Protein AF-L0NFS8-F1 (afdb_monomer)

Secondary structure (DSSP, 8-state):
--TTEEEEEEETTEEEEEE-S-TTEEEEEEEEEETTTTEEEEEEEEEETTTSPPPPPEEPPHHHHHHHHHHH-HHHHHHHHHHHHHHHHTTS-------------------

Mean predicted aligned error: 12.5 Å

Structure (mmCIF, N/CA/C/O backbone):
data_AF-L0NFS8-F1
#
_entry.id   AF-L0NFS8-F1
#
loop_
_atom_site.group_PDB
_atom_site.id
_atom_site.type_symbol
_atom_site.label_atom_id
_atom_site.label_alt_id
_atom_site.label_comp_id
_atom_site.label_asym_id
_atom_site.label_entity_id
_atom_site.label_seq_id
_atom_site.pdbx_PDB_ins_code
_atom_site.Cartn_x
_atom_site.Cartn_y
_atom_site.Cartn_z
_atom_site.occupancy
_atom_site.B_iso_or_equiv
_atom_site.auth_seq_id
_atom_site.auth_comp_id
_atom_site.auth_asym_id
_atom_site.auth_atom_id
_atom_site.pdbx_PDB_model_num
ATOM 1 N N . MET A 1 1 ? -8.227 -17.113 2.335 1.00 42.59 1 MET A N 1
ATOM 2 C CA . MET A 1 1 ? -8.917 -15.848 1.996 1.00 42.59 1 MET A CA 1
ATOM 3 C C . MET A 1 1 ? -8.675 -14.855 3.123 1.00 42.59 1 MET A C 1
ATOM 5 O O . MET A 1 1 ? -9.133 -15.089 4.231 1.00 42.59 1 MET A O 1
ATOM 9 N N . THR A 1 2 ? -7.866 -13.820 2.897 1.00 47.78 2 THR A N 1
ATOM 10 C CA . THR A 1 2 ? -7.367 -12.924 3.958 1.00 47.78 2 THR A CA 1
ATOM 11 C C . THR A 1 2 ? -8.447 -11.901 4.340 1.00 47.78 2 THR A C 1
ATOM 13 O O . THR A 1 2 ? -8.508 -10.792 3.813 1.00 47.78 2 THR A O 1
ATOM 16 N N . THR A 1 3 ? -9.344 -12.318 5.233 1.00 58.50 3 THR A N 1
ATOM 17 C CA . THR A 1 3 ? -10.577 -11.664 5.714 1.00 58.50 3 THR A CA 1
ATOM 18 C C . THR A 1 3 ? -10.321 -10.384 6.518 1.00 58.50 3 THR A C 1
ATOM 20 O O . THR A 1 3 ? -10.596 -10.294 7.712 1.00 58.50 3 THR A O 1
ATOM 23 N N . GLY A 1 4 ? -9.779 -9.349 5.877 1.00 75.19 4 GLY A N 1
ATOM 24 C CA . GLY A 1 4 ? -9.506 -8.098 6.586 1.00 75.19 4 GLY A CA 1
ATOM 25 C C . GLY A 1 4 ? -9.069 -6.903 5.754 1.00 75.19 4 GLY A C 1
ATOM 26 O O . GLY A 1 4 ? -9.124 -5.776 6.248 1.00 75.19 4 GLY A O 1
ATOM 27 N N . PHE A 1 5 ? -8.669 -7.126 4.505 1.00 80.56 5 PHE A N 1
ATOM 28 C CA . PHE A 1 5 ? -8.263 -6.065 3.596 1.00 80.56 5 PHE A CA 1
ATOM 29 C C . PHE A 1 5 ? -9.285 -5.887 2.490 1.00 80.56 5 PHE A C 1
ATOM 31 O O . PHE A 1 5 ? -9.788 -6.859 1.934 1.00 80.56 5 PHE A O 1
ATOM 38 N N . ASN A 1 6 ? -9.561 -4.637 2.149 1.00 86.69 6 ASN A N 1
ATOM 39 C CA . ASN A 1 6 ? -10.233 -4.293 0.910 1.00 86.69 6 ASN A CA 1
ATOM 40 C C . ASN A 1 6 ? -9.225 -3.550 0.037 1.00 86.69 6 ASN A C 1
ATOM 42 O O . ASN A 1 6 ? -8.729 -2.503 0.447 1.00 86.69 6 ASN A O 1
ATOM 46 N N . VAL A 1 7 ? -8.890 -4.116 -1.118 1.00 88.19 7 VAL A N 1
ATOM 47 C CA . VAL A 1 7 ? -7.964 -3.507 -2.072 1.00 88.19 7 VAL A CA 1
ATOM 48 C C . VAL A 1 7 ? -8.764 -3.012 -3.263 1.00 88.19 7 VAL A C 1
ATOM 50 O O . VAL A 1 7 ? -9.537 -3.762 -3.854 1.00 88.19 7 VAL A O 1
ATOM 53 N N . ARG A 1 8 ? -8.566 -1.747 -3.623 1.00 88.62 8 ARG A N 1
ATOM 54 C CA . ARG A 1 8 ? -9.156 -1.125 -4.806 1.00 88.62 8 ARG A CA 1
ATOM 55 C C . ARG A 1 8 ? -8.056 -0.616 -5.717 1.00 88.62 8 ARG A C 1
ATOM 57 O O . ARG A 1 8 ? -7.233 0.197 -5.307 1.00 88.62 8 ARG A O 1
ATOM 64 N N . LYS A 1 9 ? -8.061 -1.065 -6.970 1.00 88.94 9 LYS A N 1
ATOM 65 C CA . LYS A 1 9 ? -7.197 -0.510 -8.013 1.00 88.94 9 LYS A CA 1
ATOM 66 C C . LYS A 1 9 ? -7.806 0.809 -8.492 1.00 88.94 9 LYS A C 1
ATOM 68 O O . LYS A 1 9 ? -8.964 0.842 -8.897 1.00 88.94 9 LYS A O 1
ATOM 73 N N . ARG A 1 10 ? -7.053 1.902 -8.376 1.00 87.00 10 ARG A N 1
ATOM 74 C CA . ARG A 1 10 ? -7.470 3.261 -8.774 1.00 87.00 10 ARG A CA 1
ATOM 75 C C . ARG A 1 10 ? -6.849 3.695 -10.100 1.00 87.00 10 ARG A C 1
ATOM 77 O O . ARG A 1 10 ? -7.353 4.618 -10.723 1.00 87.00 10 ARG A O 1
ATOM 84 N N . GLY A 1 11 ? -5.764 3.046 -10.510 1.00 84.88 11 GLY A N 1
ATOM 85 C CA . GLY A 1 11 ? -5.050 3.316 -11.752 1.00 84.88 11 GLY A CA 1
ATOM 86 C C . GLY A 1 11 ? -4.018 2.230 -12.037 1.00 84.88 11 GLY A C 1
ATOM 87 O O . GLY A 1 11 ? -3.941 1.234 -11.315 1.00 84.88 11 GLY A O 1
ATOM 88 N N . GLU A 1 12 ? -3.219 2.432 -13.082 1.00 78.25 12 GLU A N 1
ATOM 89 C CA . GLU A 1 12 ? -2.299 1.417 -13.612 1.00 78.25 12 GLU A CA 1
ATOM 90 C C . GLU A 1 12 ? -1.227 0.980 -12.601 1.00 78.25 12 GLU A C 1
ATOM 92 O O . GLU A 1 12 ? -0.888 -0.198 -12.540 1.00 78.25 12 GLU A O 1
ATOM 97 N N . TYR A 1 13 ? -0.832 1.887 -11.704 1.00 85.88 13 TYR A N 1
ATOM 98 C CA . TYR A 1 13 ? 0.112 1.630 -10.613 1.00 85.88 13 TYR A CA 1
ATOM 99 C C . TYR A 1 13 ? -0.337 2.238 -9.284 1.00 85.88 13 TYR A C 1
ATOM 101 O O . TYR A 1 13 ? 0.487 2.644 -8.467 1.00 85.88 13 TYR A O 1
ATOM 109 N N . ARG A 1 14 ? -1.652 2.364 -9.079 1.00 89.69 14 ARG A N 1
ATOM 110 C CA . ARG A 1 14 ? -2.219 3.012 -7.893 1.00 89.69 14 ARG A CA 1
ATOM 111 C C . ARG A 1 14 ? -3.264 2.131 -7.236 1.00 89.69 14 ARG A C 1
ATOM 113 O O . ARG A 1 14 ? -4.249 1.744 -7.871 1.00 89.69 14 ARG A O 1
ATOM 120 N N . TRP A 1 15 ? -3.087 1.899 -5.942 1.00 91.31 15 TRP A N 1
ATOM 121 C CA . TRP A 1 15 ? -3.975 1.079 -5.132 1.00 91.31 15 TRP A CA 1
ATOM 122 C C . TRP A 1 15 ? -4.358 1.787 -3.843 1.00 91.31 15 TRP A C 1
ATOM 124 O O . TRP A 1 15 ? -3.537 2.421 -3.186 1.00 91.31 15 TRP A O 1
ATOM 134 N N . GLU A 1 16 ? -5.614 1.607 -3.470 1.00 92.56 16 GLU A N 1
ATOM 135 C CA . GLU A 1 16 ? -6.179 2.014 -2.196 1.00 92.56 16 GLU A CA 1
ATOM 136 C C . GLU A 1 16 ? -6.406 0.740 -1.375 1.00 92.56 16 GLU A C 1
ATOM 138 O O . GLU A 1 16 ? -7.224 -0.113 -1.730 1.00 92.56 16 GLU A O 1
ATOM 143 N N . VAL A 1 17 ? -5.654 0.583 -0.290 1.00 90.12 17 VAL A N 1
ATOM 144 C CA . VAL A 1 17 ? -5.758 -0.554 0.626 1.00 90.12 17 VAL A CA 1
ATOM 145 C C . VAL A 1 17 ? -6.441 -0.092 1.901 1.00 90.12 17 VAL A C 1
ATOM 147 O O . VAL A 1 17 ? -5.895 0.685 2.680 1.00 90.12 17 VAL A O 1
ATOM 150 N N . THR A 1 18 ? -7.643 -0.599 2.144 1.00 89.38 18 THR A N 1
ATOM 151 C CA . THR A 1 18 ? -8.362 -0.388 3.397 1.00 89.38 18 THR A CA 1
ATOM 152 C C . THR A 1 18 ? -8.146 -1.581 4.322 1.00 89.38 18 THR A C 1
ATOM 154 O O . THR A 1 18 ? -8.655 -2.672 4.064 1.00 89.38 18 THR A O 1
ATOM 157 N N . ASP A 1 19 ? -7.436 -1.373 5.429 1.00 86.81 19 ASP A N 1
ATOM 158 C CA .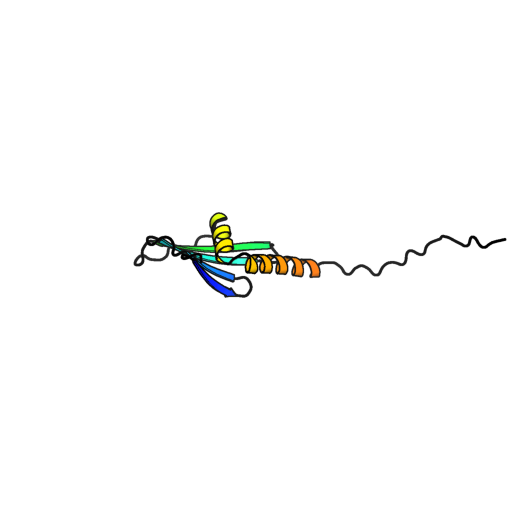 ASP A 1 19 ? -7.339 -2.341 6.520 1.00 86.81 19 ASP A CA 1
ATOM 159 C C . ASP A 1 19 ? -8.536 -2.171 7.466 1.00 86.81 19 ASP A C 1
ATOM 161 O O . ASP A 1 19 ? -8.725 -1.124 8.098 1.00 86.81 19 ASP A O 1
ATOM 165 N N . ARG A 1 20 ? -9.364 -3.217 7.540 1.00 81.00 20 ARG A N 1
ATOM 166 C CA . ARG A 1 20 ? -10.547 -3.311 8.406 1.00 81.00 20 ARG A CA 1
ATOM 167 C C . ARG A 1 20 ? -10.374 -4.334 9.529 1.00 81.00 20 ARG A C 1
ATOM 169 O O . ARG A 1 20 ? -11.344 -4.636 10.220 1.00 81.00 20 ARG A O 1
ATOM 176 N N . ARG A 1 21 ? -9.166 -4.872 9.736 1.00 76.62 21 ARG A N 1
ATOM 177 C CA . ARG A 1 21 ? -8.915 -5.920 10.742 1.00 76.62 21 ARG A CA 1
ATOM 178 C C . ARG A 1 21 ? -9.131 -5.432 12.166 1.00 76.62 21 ARG A C 1
ATOM 180 O O . ARG A 1 21 ? -9.585 -6.194 13.013 1.00 76.62 21 ARG A O 1
ATOM 187 N N . LYS A 1 22 ? -8.856 -4.155 12.442 1.00 73.38 22 LYS A N 1
ATOM 188 C CA . LYS A 1 22 ? -9.139 -3.549 13.747 1.00 73.38 22 LYS A CA 1
ATOM 189 C C . LYS A 1 22 ? -10.521 -2.900 13.741 1.00 73.38 22 LYS A C 1
ATOM 191 O O . LYS A 1 22 ? -10.713 -1.833 13.170 1.00 73.38 22 LYS A O 1
ATOM 196 N N . LYS A 1 23 ? -11.474 -3.496 14.467 1.00 67.12 23 LYS A N 1
ATOM 197 C CA . LYS A 1 23 ? -12.822 -2.926 14.688 1.00 67.12 23 LYS A CA 1
ATOM 198 C C . LYS A 1 23 ? -12.782 -1.503 15.273 1.00 67.12 23 LYS A C 1
ATOM 200 O O . LYS A 1 23 ? -13.681 -0.710 15.012 1.00 67.12 23 LYS A O 1
ATOM 205 N N . SER A 1 24 ? -11.740 -1.192 16.047 1.00 68.62 24 SER A N 1
ATOM 206 C CA . SER A 1 24 ? -11.524 0.101 16.705 1.00 68.62 24 SER A CA 1
ATOM 207 C C . SER A 1 24 ? -10.872 1.163 15.815 1.00 68.62 24 SER A C 1
ATOM 209 O O . SER A 1 24 ? -10.980 2.349 16.125 1.00 68.62 24 SER A O 1
ATOM 211 N N . ALA A 1 25 ? -10.207 0.778 14.722 1.00 74.00 25 ALA A N 1
ATOM 212 C CA . ALA A 1 25 ? -9.492 1.713 13.864 1.00 74.00 25 ALA A CA 1
ATOM 213 C C . ALA A 1 25 ? -9.466 1.230 12.414 1.00 74.00 25 ALA A C 1
ATOM 215 O O . ALA A 1 25 ? -8.863 0.205 12.099 1.00 74.00 25 ALA A O 1
ATOM 216 N N . LEU A 1 26 ? -10.077 2.012 11.531 1.00 84.81 26 LEU A N 1
ATOM 217 C CA . LEU A 1 26 ? -10.034 1.778 10.098 1.00 84.81 26 LEU A CA 1
ATOM 218 C C . LEU A 1 26 ? -8.856 2.553 9.506 1.00 84.81 26 LEU A C 1
ATOM 220 O O . LEU A 1 26 ? -8.690 3.744 9.773 1.00 84.81 26 LEU A O 1
ATOM 224 N N . GLN A 1 27 ? -8.022 1.877 8.722 1.00 87.94 27 GLN A N 1
ATOM 225 C CA . GLN A 1 27 ? -6.867 2.489 8.075 1.00 87.94 27 GLN A CA 1
ATOM 226 C C . GLN A 1 27 ? -7.018 2.400 6.561 1.00 87.94 27 GLN A C 1
ATOM 228 O O . GLN A 1 27 ? -7.330 1.337 6.039 1.00 87.94 27 GLN A O 1
ATOM 233 N N . VAL A 1 28 ? -6.774 3.507 5.866 1.00 90.38 28 VAL A N 1
ATOM 234 C CA . VAL A 1 28 ? -6.688 3.558 4.403 1.00 90.38 28 VAL A CA 1
ATOM 235 C C . VAL A 1 28 ? -5.264 3.934 4.037 1.00 90.38 28 VAL A C 1
ATOM 237 O O . VAL A 1 28 ? -4.702 4.869 4.610 1.00 90.38 28 VAL A O 1
ATOM 240 N N . ILE A 1 29 ? -4.675 3.162 3.136 1.00 91.38 29 ILE A N 1
ATOM 241 C CA . ILE A 1 29 ? -3.317 3.324 2.639 1.00 91.38 29 ILE A CA 1
ATOM 242 C C . ILE A 1 29 ? -3.428 3.463 1.126 1.00 91.38 29 ILE A C 1
ATOM 244 O O . ILE A 1 29 ? -3.755 2.500 0.437 1.00 91.38 29 ILE A O 1
ATOM 248 N N . ASP A 1 30 ? -3.172 4.660 0.628 1.00 92.38 30 ASP A N 1
ATOM 249 C CA . ASP A 1 30 ? -3.059 4.934 -0.793 1.00 92.38 30 ASP A CA 1
ATOM 250 C C . ASP A 1 30 ? -1.596 4.767 -1.182 1.00 92.38 30 ASP A C 1
ATOM 252 O O . ASP A 1 30 ? -0.742 5.529 -0.729 1.00 92.38 30 ASP A O 1
ATOM 256 N N . ILE A 1 31 ? -1.298 3.761 -2.004 1.00 91.94 31 ILE A N 1
ATOM 257 C CA . ILE A 1 31 ? 0.045 3.528 -2.529 1.00 91.94 31 ILE A CA 1
ATOM 258 C C . ILE A 1 31 ? 0.072 3.661 -4.044 1.00 91.94 31 ILE A C 1
ATOM 260 O O . ILE A 1 31 ? -0.830 3.221 -4.756 1.00 91.94 31 ILE A O 1
ATOM 264 N N . THR A 1 32 ? 1.144 4.269 -4.525 1.00 91.88 32 THR A N 1
ATOM 265 C CA . THR A 1 32 ? 1.466 4.418 -5.937 1.00 91.88 32 THR A CA 1
ATOM 266 C C . THR A 1 32 ? 2.863 3.869 -6.169 1.00 91.88 32 THR A C 1
ATOM 268 O O . THR A 1 32 ? 3.786 4.163 -5.404 1.00 91.88 32 THR A O 1
ATOM 271 N N . TYR A 1 33 ? 3.014 3.054 -7.203 1.00 89.75 33 TYR A N 1
ATOM 272 C CA . TYR A 1 33 ? 4.312 2.582 -7.652 1.00 89.75 33 TYR A CA 1
ATOM 273 C C . TYR A 1 33 ? 4.840 3.490 -8.760 1.00 89.75 33 TYR A C 1
ATOM 275 O O . TYR A 1 33 ? 4.146 3.742 -9.743 1.00 89.75 33 TYR A O 1
ATOM 283 N N . ASP A 1 34 ? 6.063 3.982 -8.585 1.00 87.00 34 ASP A N 1
ATOM 284 C CA . ASP A 1 34 ? 6.789 4.726 -9.608 1.00 87.00 34 ASP A CA 1
ATOM 285 C C . ASP A 1 34 ? 7.792 3.770 -10.286 1.00 87.00 34 ASP A C 1
ATOM 287 O O . ASP A 1 34 ? 8.774 3.372 -9.642 1.00 87.00 34 ASP A O 1
ATOM 291 N N . PRO A 1 35 ? 7.567 3.373 -11.555 1.00 81.81 35 PRO A N 1
ATOM 292 C CA . PRO A 1 35 ? 8.438 2.431 -12.256 1.00 81.81 35 PRO A CA 1
ATOM 293 C C . PRO A 1 35 ? 9.834 2.997 -12.530 1.00 81.81 35 PRO A C 1
ATOM 295 O O . PRO A 1 35 ? 10.797 2.230 -12.532 1.00 81.81 35 PRO A O 1
ATOM 298 N N . ARG A 1 36 ? 9.980 4.323 -12.665 1.00 79.50 36 ARG A N 1
ATOM 299 C CA . ARG A 1 36 ? 11.278 4.972 -12.911 1.00 79.50 36 ARG A CA 1
ATOM 300 C C . ARG A 1 36 ? 12.151 4.951 -11.669 1.00 79.50 36 ARG A C 1
ATOM 302 O O . ARG A 1 36 ? 13.333 4.631 -11.728 1.00 79.50 36 ARG A O 1
ATOM 309 N N . LYS A 1 37 ? 11.552 5.270 -10.519 1.00 83.31 37 LYS A N 1
ATOM 310 C CA . LYS A 1 37 ? 12.244 5.261 -9.218 1.00 83.31 37 LYS A CA 1
ATOM 311 C C . LYS A 1 37 ? 12.294 3.878 -8.577 1.00 83.31 37 LYS A C 1
ATOM 313 O O . LYS A 1 37 ? 12.943 3.712 -7.548 1.00 83.31 37 LYS A O 1
ATOM 318 N N . ARG A 1 38 ? 11.585 2.902 -9.155 1.00 83.12 38 ARG A N 1
ATOM 319 C CA . ARG A 1 38 ? 11.415 1.541 -8.627 1.00 83.12 38 ARG A CA 1
ATOM 320 C C . ARG A 1 38 ? 10.932 1.532 -7.173 1.00 83.12 38 ARG A C 1
ATOM 322 O O . ARG A 1 38 ? 11.286 0.647 -6.396 1.00 83.12 38 ARG A O 1
ATOM 329 N N . ALA A 1 39 ? 10.123 2.522 -6.798 1.00 86.12 39 ALA A N 1
ATOM 330 C CA . ALA A 1 39 ? 9.761 2.792 -5.412 1.00 86.12 39 ALA A CA 1
ATOM 331 C C . ALA A 1 39 ? 8.246 2.925 -5.235 1.00 86.12 39 ALA A C 1
ATOM 333 O O . ALA A 1 39 ? 7.543 3.478 -6.081 1.00 86.12 39 ALA A O 1
ATOM 334 N N . PHE A 1 40 ? 7.748 2.440 -4.096 1.00 87.81 40 PHE A N 1
ATOM 335 C CA . PHE A 1 40 ? 6.375 2.679 -3.658 1.00 87.81 40 PHE A CA 1
ATOM 336 C C . PHE A 1 40 ? 6.329 3.943 -2.802 1.00 87.81 40 PHE A C 1
ATOM 338 O O . PHE A 1 40 ? 7.132 4.109 -1.886 1.00 87.81 40 PHE A O 1
ATOM 345 N N . SER A 1 41 ? 5.367 4.813 -3.078 1.00 90.25 41 SER A N 1
ATOM 346 C CA . SER A 1 41 ? 5.120 6.040 -2.322 1.00 90.25 41 SER A CA 1
ATOM 347 C C . SER A 1 41 ? 3.622 6.234 -2.106 1.00 90.25 41 SER A C 1
ATOM 349 O O . SER A 1 41 ? 2.809 5.554 -2.731 1.00 90.25 41 SER A O 1
ATOM 351 N N . GLY A 1 42 ? 3.236 7.140 -1.211 1.00 91.44 42 GLY A N 1
ATOM 352 C CA . GLY A 1 42 ? 1.830 7.491 -1.043 1.00 91.44 42 GLY A CA 1
ATOM 353 C C . GLY A 1 42 ? 1.495 8.050 0.330 1.00 91.44 42 GLY A C 1
ATOM 354 O O . GLY A 1 42 ? 2.383 8.470 1.081 1.00 91.44 42 GLY A O 1
ATOM 355 N N . THR A 1 43 ? 0.207 8.027 0.666 1.00 93.19 43 THR A N 1
ATOM 356 C CA . THR A 1 43 ? -0.317 8.535 1.938 1.00 93.19 43 THR A CA 1
ATOM 357 C C . THR A 1 43 ? -1.142 7.487 2.679 1.00 93.19 43 THR A C 1
ATOM 359 O O . THR A 1 43 ? -1.723 6.568 2.108 1.00 93.19 43 THR A O 1
ATOM 362 N N . ALA A 1 44 ? -1.177 7.602 4.001 1.00 91.25 44 ALA A N 1
ATOM 363 C CA . ALA A 1 44 ? -2.018 6.797 4.864 1.00 91.25 44 ALA A CA 1
ATOM 364 C C . ALA A 1 44 ? -2.839 7.699 5.782 1.00 91.25 44 ALA A C 1
ATOM 366 O O . ALA A 1 44 ? -2.338 8.673 6.349 1.00 91.25 44 ALA A O 1
ATOM 367 N N . LYS A 1 45 ? -4.099 7.325 5.991 1.00 90.75 45 LYS A N 1
ATOM 368 C CA . LYS A 1 45 ? -4.994 7.952 6.966 1.00 90.75 45 LYS A CA 1
ATOM 369 C C . LYS A 1 45 ? -5.657 6.909 7.839 1.00 90.75 45 LYS A C 1
ATOM 371 O O . LYS A 1 45 ? -5.912 5.775 7.431 1.00 90.75 45 LYS A O 1
ATOM 376 N N . ARG A 1 46 ? -5.933 7.305 9.076 1.00 88.06 46 ARG A N 1
ATOM 377 C CA . ARG A 1 46 ? -6.603 6.469 10.070 1.00 88.06 46 ARG A CA 1
ATOM 378 C C . ARG A 1 46 ? -7.862 7.145 10.563 1.00 88.06 46 ARG A C 1
ATOM 380 O O . ARG A 1 46 ? -7.908 8.363 10.709 1.00 88.06 46 ARG A O 1
ATOM 387 N N . ARG A 1 47 ? -8.855 6.325 10.865 1.00 85.44 47 ARG A N 1
ATOM 388 C CA . ARG A 1 47 ? -10.088 6.718 11.525 1.00 85.44 47 ARG A CA 1
ATOM 389 C C . ARG A 1 47 ? -10.259 5.849 12.758 1.00 85.44 47 ARG A C 1
ATOM 391 O O . ARG A 1 47 ? -10.408 4.635 12.638 1.00 85.44 47 ARG A O 1
ATOM 398 N N . TYR A 1 48 ? -10.200 6.463 13.932 1.00 78.44 48 TYR A N 1
ATOM 399 C CA . TYR A 1 48 ? -10.467 5.780 15.194 1.00 78.44 48 TYR A CA 1
ATOM 400 C C . TYR A 1 48 ? -11.981 5.798 15.424 1.00 78.44 48 TYR A C 1
ATOM 402 O O . TYR A 1 48 ? -12.570 6.865 15.439 1.00 78.44 48 TYR A O 1
ATOM 410 N N . THR A 1 49 ? -12.622 4.638 15.569 1.00 71.62 49 THR A N 1
ATOM 411 C CA . THR A 1 49 ? -14.092 4.456 15.601 1.00 71.62 49 THR A CA 1
ATOM 412 C C . THR A 1 49 ? -14.842 4.809 14.300 1.00 71.62 49 THR A C 1
ATOM 414 O O . THR A 1 49 ? -14.331 5.476 13.403 1.00 71.62 49 THR A O 1
ATOM 417 N N . LYS A 1 50 ? -16.095 4.340 14.170 1.00 64.50 50 LYS A N 1
ATOM 418 C CA . LYS A 1 50 ? -16.960 4.627 13.006 1.00 64.50 50 LYS A CA 1
ATOM 419 C C . LYS A 1 50 ? -17.536 6.050 12.993 1.00 64.50 50 LYS A C 1
ATOM 421 O O . LYS A 1 50 ? -18.141 6.417 11.990 1.00 64.50 50 LYS A O 1
ATOM 426 N N . VAL A 1 51 ? -17.372 6.822 14.072 1.00 68.38 51 VAL A N 1
ATOM 427 C CA . VAL A 1 51 ? -18.058 8.113 14.277 1.00 68.38 51 VAL A CA 1
ATOM 428 C C . VAL A 1 51 ? -17.078 9.294 14.297 1.00 68.38 51 VAL A C 1
ATOM 430 O O . VAL A 1 51 ? -17.455 10.395 13.921 1.00 68.38 51 VAL A O 1
ATOM 433 N N . SER A 1 52 ? -15.80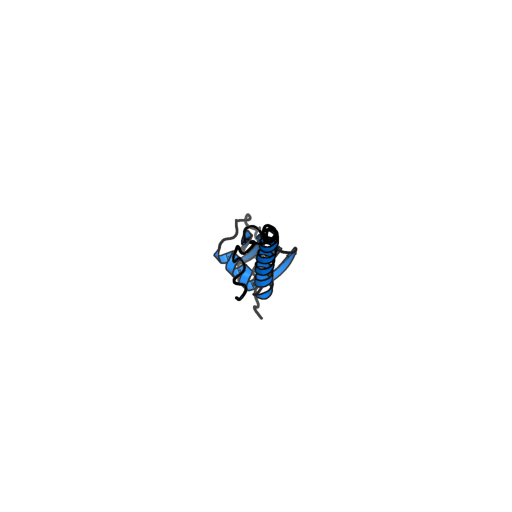0 9.082 14.628 1.00 73.56 52 SER A N 1
ATOM 434 C CA . SER A 1 52 ? -14.798 10.162 14.665 1.00 73.56 52 SER A CA 1
ATOM 435 C C . SER A 1 52 ? -14.321 10.592 13.267 1.00 73.56 52 SER A C 1
ATOM 437 O O . SER A 1 52 ? -14.434 9.811 12.315 1.00 73.56 52 SER A O 1
ATOM 439 N N . PRO A 1 53 ? -13.767 11.808 13.109 1.00 83.62 53 PRO A N 1
ATOM 440 C CA . PRO A 1 53 ? -13.212 12.266 11.837 1.00 83.62 53 PRO A CA 1
ATOM 441 C C . PRO A 1 53 ? -11.958 11.479 11.426 1.00 83.62 53 PRO A C 1
ATOM 443 O O . PRO A 1 53 ? -11.290 10.836 12.241 1.00 83.62 53 PRO A O 1
ATOM 446 N N . TRP A 1 54 ? -11.630 11.538 10.135 1.00 84.62 54 TRP A N 1
ATOM 447 C CA . TRP A 1 54 ? -10.353 11.042 9.627 1.00 84.62 54 TRP A CA 1
ATOM 448 C C . TRP A 1 54 ? -9.200 11.877 10.176 1.00 84.62 54 TRP A C 1
ATOM 450 O O . TRP A 1 54 ? -9.270 13.105 10.214 1.00 84.62 54 TRP A O 1
ATOM 460 N N . GLN A 1 55 ? -8.116 11.215 10.569 1.00 84.81 55 GLN A N 1
ATOM 461 C CA . GLN A 1 55 ? -6.869 11.913 10.843 1.00 84.81 55 GLN A CA 1
ATOM 462 C C . GLN A 1 55 ? -6.280 12.501 9.562 1.00 84.81 55 GLN A C 1
ATOM 464 O O . GLN A 1 55 ? -6.520 11.991 8.465 1.00 84.81 55 GLN A O 1
ATOM 469 N N . LYS A 1 56 ? -5.453 13.540 9.735 1.00 84.88 56 LYS A N 1
ATOM 470 C CA . LYS A 1 56 ? -4.635 14.099 8.657 1.00 84.88 56 LYS A CA 1
ATOM 471 C C . LYS A 1 56 ? -3.840 12.991 7.971 1.00 84.88 56 LYS A C 1
ATOM 473 O O . LYS A 1 56 ? -3.305 12.098 8.634 1.00 84.88 56 LYS A O 1
ATOM 478 N N . GLU A 1 57 ? -3.774 13.083 6.650 1.00 89.12 57 GLU A N 1
ATOM 479 C CA . GLU A 1 57 ? -2.980 12.181 5.829 1.00 89.12 57 GLU A CA 1
ATOM 480 C C . GLU A 1 57 ? -1.505 12.315 6.202 1.00 89.12 57 GLU A C 1
ATOM 482 O O . GLU A 1 57 ? -0.972 13.416 6.348 1.00 89.12 57 GLU A O 1
ATOM 487 N N . LYS A 1 58 ? -0.864 11.171 6.420 1.00 90.06 58 LYS A N 1
ATOM 488 C CA . LYS A 1 58 ? 0.560 11.070 6.728 1.00 90.06 58 LYS A CA 1
ATOM 489 C C . LYS A 1 58 ? 1.265 10.326 5.600 1.00 90.06 58 LYS A C 1
ATOM 491 O O . LYS A 1 58 ? 0.629 9.488 4.959 1.00 90.06 58 LYS A O 1
ATOM 496 N N . PRO A 1 59 ? 2.559 10.582 5.362 1.00 91.25 59 PRO A N 1
ATOM 497 C CA . PRO A 1 59 ? 3.334 9.754 4.449 1.00 91.25 59 PRO A CA 1
ATOM 498 C C . PRO A 1 59 ? 3.300 8.289 4.905 1.00 91.25 59 PRO A C 1
ATOM 500 O O . PRO A 1 59 ? 3.299 7.995 6.106 1.00 91.25 59 PRO A O 1
ATOM 503 N N . VAL A 1 60 ? 3.239 7.373 3.939 1.00 92.19 60 VAL A N 1
ATOM 504 C CA . VAL A 1 60 ? 3.197 5.930 4.215 1.00 92.19 60 VAL A CA 1
ATOM 505 C C . VAL A 1 60 ? 4.523 5.490 4.830 1.00 92.19 60 VAL A C 1
ATOM 507 O O . VAL A 1 60 ? 5.597 5.842 4.347 1.00 92.19 60 VAL A O 1
ATOM 510 N N . THR A 1 61 ? 4.454 4.694 5.895 1.00 91.62 61 THR A N 1
ATOM 511 C CA . THR A 1 61 ? 5.654 4.119 6.517 1.00 91.62 61 THR A CA 1
ATOM 512 C C . THR A 1 61 ? 6.089 2.831 5.809 1.00 91.62 61 THR A C 1
ATOM 514 O O . THR A 1 61 ? 5.243 2.130 5.252 1.00 91.62 61 THR A O 1
ATOM 517 N N . PRO A 1 62 ? 7.370 2.426 5.883 1.00 90.31 62 PRO A N 1
ATOM 518 C CA . PRO A 1 62 ? 7.837 1.183 5.258 1.00 90.31 62 PRO A CA 1
ATOM 519 C C . PRO A 1 62 ? 7.010 -0.052 5.651 1.00 90.31 62 PRO A C 1
ATOM 521 O O . PRO A 1 62 ? 6.636 -0.857 4.803 1.00 90.31 62 PRO A O 1
ATOM 524 N N . ALA A 1 63 ? 6.611 -0.154 6.923 1.00 88.12 63 ALA A N 1
ATOM 525 C CA . ALA A 1 63 ? 5.753 -1.237 7.405 1.00 88.12 63 ALA A CA 1
ATOM 526 C C . ALA A 1 63 ? 4.356 -1.248 6.749 1.00 88.12 63 ALA A C 1
ATOM 528 O O . ALA A 1 63 ? 3.773 -2.308 6.530 1.00 88.12 63 ALA A O 1
ATOM 529 N N . GLN A 1 64 ? 3.807 -0.073 6.431 1.00 88.75 64 GLN A N 1
ATOM 530 C CA . GLN A 1 64 ? 2.526 0.058 5.735 1.00 88.75 64 GLN A CA 1
ATOM 531 C C . GLN A 1 64 ? 2.649 -0.278 4.248 1.00 88.75 64 GLN A C 1
ATOM 533 O O . GLN A 1 64 ? 1.724 -0.872 3.701 1.00 88.75 64 GLN A O 1
ATOM 538 N N . ILE A 1 65 ? 3.787 0.037 3.620 1.00 89.75 65 ILE A N 1
ATOM 539 C CA . ILE A 1 65 ? 4.087 -0.379 2.243 1.00 89.75 65 ILE A CA 1
ATOM 540 C C . ILE A 1 65 ? 4.109 -1.906 2.158 1.00 89.75 65 ILE A C 1
ATOM 542 O O . ILE A 1 65 ? 3.425 -2.477 1.316 1.00 89.75 65 ILE A O 1
ATOM 546 N N . GLU A 1 66 ? 4.838 -2.577 3.050 1.00 89.56 66 GLU A N 1
ATOM 547 C CA . GLU A 1 66 ? 4.904 -4.044 3.075 1.00 89.56 66 GLU A CA 1
ATOM 548 C C . GLU A 1 66 ? 3.529 -4.684 3.301 1.00 89.56 66 GLU A C 1
ATOM 550 O O . GLU A 1 66 ? 3.162 -5.667 2.655 1.00 89.56 66 GLU A O 1
ATOM 555 N N . LEU A 1 67 ? 2.719 -4.089 4.175 1.00 87.75 67 LEU A N 1
ATOM 556 C CA . LEU A 1 67 ? 1.348 -4.527 4.413 1.00 87.75 67 LEU A CA 1
ATOM 557 C C . LEU A 1 67 ? 0.459 -4.328 3.175 1.00 87.75 67 LEU A C 1
ATOM 559 O O . LEU A 1 67 ? -0.323 -5.218 2.846 1.00 87.75 67 LEU A O 1
ATOM 563 N N . ALA A 1 68 ? 0.612 -3.212 2.462 1.00 87.62 68 ALA A N 1
ATOM 564 C CA . ALA A 1 68 ? -0.109 -2.952 1.225 1.00 87.62 68 ALA A CA 1
ATOM 565 C C . ALA A 1 68 ? 0.325 -3.910 0.100 1.00 87.62 68 ALA A C 1
ATOM 567 O O . ALA A 1 68 ? -0.539 -4.489 -0.552 1.00 87.62 68 ALA A O 1
ATOM 568 N N . LYS A 1 69 ? 1.627 -4.188 -0.063 1.00 89.25 69 LYS A N 1
ATOM 569 C CA . LYS A 1 69 ? 2.145 -5.201 -1.007 1.00 89.25 69 LYS A CA 1
ATOM 570 C C . LYS A 1 69 ? 1.542 -6.581 -0.744 1.00 89.25 69 LYS A C 1
ATOM 572 O O . LYS A 1 69 ? 1.058 -7.231 -1.666 1.00 89.25 69 LYS A O 1
ATOM 577 N N . ARG A 1 70 ? 1.509 -7.008 0.525 1.00 89.00 70 ARG A N 1
ATOM 578 C CA . ARG A 1 70 ? 0.876 -8.277 0.928 1.00 89.00 70 ARG A CA 1
ATOM 579 C C . ARG A 1 70 ? -0.625 -8.301 0.641 1.00 89.00 70 ARG A C 1
ATOM 581 O O . ARG A 1 70 ? -1.153 -9.363 0.335 1.00 89.00 70 ARG A O 1
ATOM 588 N N . ALA A 1 71 ? -1.305 -7.161 0.770 1.00 87.00 71 ALA A N 1
ATOM 589 C CA . ALA A 1 71 ? -2.739 -7.055 0.524 1.00 87.00 71 ALA A CA 1
ATOM 590 C C . ALA A 1 71 ? -3.084 -7.078 -0.973 1.00 87.00 71 ALA A C 1
ATOM 592 O O . ALA A 1 71 ? -4.048 -7.739 -1.346 1.00 87.00 71 ALA A O 1
ATOM 593 N N . ILE A 1 72 ? -2.316 -6.377 -1.815 1.00 87.00 72 ILE A N 1
ATOM 594 C CA . ILE A 1 72 ? -2.510 -6.374 -3.275 1.00 87.00 72 ILE A CA 1
ATOM 595 C C . ILE A 1 72 ? -2.191 -7.760 -3.854 1.00 87.00 72 ILE A C 1
ATOM 597 O O . ILE A 1 72 ? -2.901 -8.235 -4.736 1.00 87.00 72 ILE A O 1
ATOM 601 N N . GLY A 1 73 ? -1.166 -8.425 -3.317 1.00 85.69 73 GLY A N 1
ATOM 602 C CA . GLY A 1 73 ? -0.780 -9.777 -3.704 1.00 85.69 73 GLY A CA 1
ATOM 603 C C . GLY A 1 73 ? 0.449 -9.823 -4.619 1.00 85.69 73 GLY A C 1
ATOM 604 O O . GLY A 1 73 ? 0.850 -8.811 -5.198 1.00 85.69 73 GLY A O 1
ATOM 605 N N . PRO A 1 74 ? 1.080 -11.005 -4.737 1.00 85.62 74 PRO A N 1
ATOM 606 C CA . P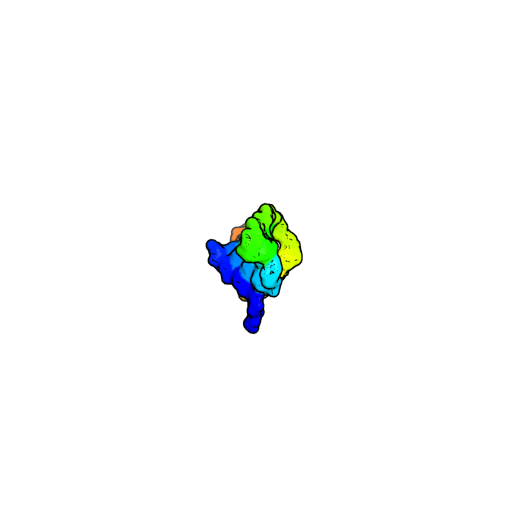RO A 1 74 ? 2.369 -11.160 -5.408 1.00 85.62 74 PRO A CA 1
ATOM 607 C C . PRO A 1 74 ? 2.312 -10.888 -6.917 1.00 85.62 74 PRO A C 1
ATOM 609 O O . PRO A 1 74 ? 3.280 -10.374 -7.467 1.00 85.62 74 PRO A O 1
ATOM 612 N N . GLU A 1 75 ? 1.190 -11.175 -7.582 1.00 85.19 75 GLU A N 1
ATOM 613 C CA . GLU A 1 75 ? 1.047 -11.005 -9.036 1.00 85.19 75 GLU A CA 1
ATOM 614 C C . GLU A 1 75 ? 1.141 -9.538 -9.474 1.00 85.19 75 GLU A C 1
ATOM 616 O O . GLU A 1 75 ? 1.897 -9.197 -10.382 1.00 85.19 75 GLU A O 1
ATOM 621 N N . GLU A 1 76 ? 0.419 -8.638 -8.805 1.00 85.12 76 GLU A N 1
ATOM 622 C CA . GLU A 1 76 ? 0.477 -7.207 -9.131 1.00 85.12 76 GLU A CA 1
ATOM 623 C C . GLU A 1 76 ? 1.830 -6.599 -8.743 1.00 85.12 76 GLU A C 1
ATOM 625 O O . GLU A 1 76 ? 2.339 -5.729 -9.449 1.00 85.12 76 GLU A O 1
ATOM 630 N N . VAL A 1 77 ? 2.460 -7.078 -7.662 1.00 84.25 77 VAL A N 1
ATOM 631 C CA . VAL A 1 77 ? 3.824 -6.656 -7.300 1.00 84.25 77 VAL A CA 1
ATOM 632 C C . VAL A 1 77 ? 4.822 -7.088 -8.377 1.00 84.25 77 VAL A C 1
ATOM 634 O O . VAL A 1 77 ? 5.666 -6.287 -8.779 1.00 84.25 77 VAL A O 1
ATOM 637 N N . ALA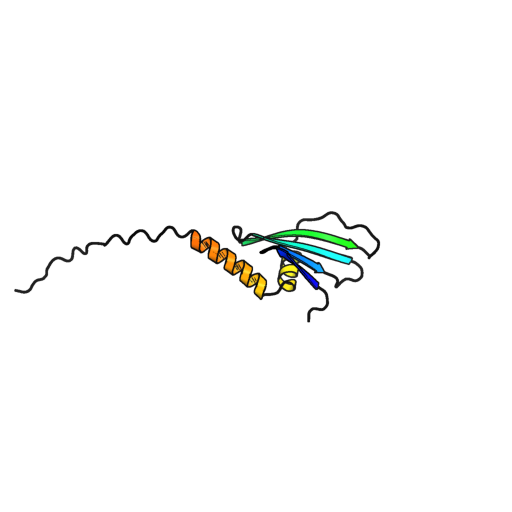 A 1 78 ? 4.703 -8.310 -8.899 1.00 85.56 78 ALA A N 1
ATOM 638 C CA . ALA A 1 78 ? 5.522 -8.781 -10.011 1.00 85.56 78 ALA A CA 1
ATOM 639 C C . ALA A 1 78 ? 5.292 -7.945 -11.279 1.00 85.56 78 ALA A C 1
ATOM 641 O O . ALA A 1 78 ? 6.258 -7.580 -11.947 1.00 85.56 78 ALA A O 1
ATOM 642 N N . ARG A 1 79 ? 4.041 -7.554 -11.569 1.00 84.50 79 ARG A N 1
ATOM 643 C CA . ARG A 1 79 ? 3.718 -6.656 -12.690 1.00 84.50 79 ARG A CA 1
ATOM 644 C C . ARG A 1 79 ? 4.390 -5.286 -12.547 1.00 84.50 79 ARG A C 1
ATOM 646 O O . ARG A 1 79 ? 4.926 -4.778 -13.527 1.00 84.50 79 ARG A O 1
ATOM 653 N N . CYS A 1 80 ? 4.425 -4.714 -11.342 1.00 83.19 80 CYS A N 1
ATOM 654 C CA . CYS A 1 80 ? 5.149 -3.464 -11.071 1.00 83.19 80 CYS A CA 1
ATOM 655 C C . CYS A 1 80 ? 6.642 -3.597 -11.396 1.00 83.19 80 CYS A C 1
ATOM 657 O O . CYS A 1 80 ? 7.216 -2.763 -12.095 1.00 83.19 80 CYS A O 1
ATOM 659 N N . ILE A 1 81 ? 7.266 -4.677 -10.919 1.00 82.12 81 ILE A N 1
ATOM 660 C CA . ILE A 1 81 ? 8.689 -4.942 -11.156 1.00 82.12 81 ILE A CA 1
ATOM 661 C C . ILE A 1 81 ? 8.947 -5.136 -12.655 1.00 82.12 81 ILE A C 1
ATOM 663 O O . ILE A 1 81 ? 9.864 -4.522 -13.197 1.00 82.12 81 ILE A O 1
ATOM 667 N N . ALA A 1 82 ? 8.113 -5.916 -13.346 1.00 82.88 82 ALA A N 1
ATOM 668 C CA . ALA A 1 82 ? 8.219 -6.128 -14.787 1.00 82.88 82 ALA A CA 1
ATOM 669 C C . ALA A 1 82 ? 8.121 -4.814 -15.580 1.00 82.88 82 ALA A C 1
ATOM 671 O O . ALA A 1 82 ? 8.929 -4.589 -16.479 1.00 82.88 82 ALA A O 1
ATOM 672 N N . ALA A 1 83 ? 7.206 -3.914 -15.204 1.00 79.56 83 ALA A N 1
ATOM 673 C CA . ALA A 1 83 ? 7.087 -2.593 -15.820 1.00 79.56 83 ALA A CA 1
ATOM 674 C C . ALA A 1 83 ? 8.364 -1.754 -15.646 1.00 79.56 83 ALA A C 1
ATOM 676 O O . ALA A 1 83 ? 8.834 -1.137 -16.598 1.00 79.56 83 ALA A O 1
ATOM 677 N N . SER A 1 84 ? 8.984 -1.789 -14.461 1.00 77.62 84 SER A N 1
ATOM 678 C CA . SER A 1 84 ? 10.252 -1.081 -14.232 1.00 77.62 84 SER A CA 1
ATOM 679 C C . SER A 1 84 ? 11.425 -1.640 -15.045 1.00 77.62 84 SER A C 1
ATOM 681 O O . SER A 1 84 ? 12.307 -0.893 -15.476 1.00 77.62 84 SER A O 1
ATOM 683 N N . LEU A 1 85 ? 11.434 -2.955 -15.285 1.00 76.56 85 LEU A N 1
ATOM 684 C CA . LEU A 1 85 ? 12.435 -3.616 -16.122 1.00 76.56 85 LEU A CA 1
ATOM 685 C C . LEU A 1 85 ? 12.223 -3.304 -17.607 1.00 76.56 85 LEU A C 1
ATOM 687 O O . LEU A 1 85 ? 13.203 -3.120 -18.324 1.00 76.56 85 LEU A O 1
ATOM 691 N N . ALA A 1 86 ? 10.968 -3.214 -18.055 1.00 69.44 86 ALA A N 1
ATOM 692 C CA . ALA A 1 86 ? 10.623 -2.829 -19.421 1.00 69.44 86 ALA A CA 1
ATOM 693 C C . ALA A 1 86 ? 11.064 -1.389 -19.732 1.00 69.44 86 ALA A C 1
ATOM 695 O O . ALA A 1 86 ? 11.735 -1.172 -20.735 1.00 69.44 86 ALA A O 1
ATOM 696 N N . ASP A 1 87 ? 10.795 -0.440 -18.828 1.00 63.25 87 ASP A N 1
ATOM 697 C CA . ASP A 1 87 ? 11.211 0.968 -18.978 1.00 63.25 87 ASP A CA 1
ATOM 698 C C . ASP A 1 87 ? 12.747 1.110 -19.014 1.00 63.25 87 ASP A C 1
ATOM 700 O O . ASP A 1 87 ? 13.318 1.872 -19.790 1.00 63.25 87 ASP A O 1
ATOM 704 N N . SER A 1 88 ? 13.451 0.278 -18.238 1.00 56.69 88 SER A N 1
ATOM 705 C CA . SER A 1 88 ? 14.921 0.237 -18.250 1.00 56.69 88 SER A CA 1
ATOM 706 C C . SER A 1 88 ? 15.488 -0.336 -19.556 1.00 56.69 88 SER A C 1
ATOM 708 O O . SER A 1 88 ? 16.586 0.030 -19.966 1.00 56.69 88 SER A O 1
ATOM 710 N N . ARG A 1 89 ? 14.745 -1.226 -20.226 1.00 52.66 89 ARG A N 1
ATOM 711 C CA . ARG A 1 89 ? 15.135 -1.835 -21.506 1.00 52.66 89 ARG A CA 1
ATOM 712 C C . ARG A 1 89 ? 15.044 -0.856 -22.676 1.00 52.66 89 ARG A C 1
ATOM 714 O O . ARG A 1 89 ? 15.811 -0.993 -23.619 1.00 52.66 89 ARG A O 1
ATOM 721 N N . SER A 1 90 ? 14.178 0.150 -22.582 1.00 49.16 90 SER A N 1
ATOM 722 C CA . SER A 1 90 ? 14.094 1.257 -23.543 1.00 49.16 90 SER A CA 1
ATOM 723 C C . SER A 1 90 ? 15.225 2.285 -23.404 1.00 49.16 90 SER A C 1
ATOM 725 O O . SER A 1 90 ? 15.329 3.175 -24.238 1.00 49.16 90 SER A O 1
ATOM 727 N N . SER A 1 91 ? 16.072 2.173 -22.372 1.00 47.28 91 SER A N 1
ATOM 728 C CA . SER A 1 91 ? 17.254 3.029 -22.166 1.00 47.28 91 SER A CA 1
ATOM 729 C C . SER A 1 91 ? 18.577 2.347 -22.532 1.00 47.28 91 SER A C 1
ATOM 731 O O . SER A 1 91 ? 19.641 2.890 -22.236 1.00 47.28 91 SER A O 1
ATOM 733 N N . LEU A 1 92 ? 18.546 1.166 -23.161 1.00 46.72 92 LEU A N 1
ATOM 734 C CA . LEU A 1 92 ? 19.738 0.668 -23.843 1.00 46.72 92 LEU A CA 1
ATOM 735 C C . LEU A 1 92 ? 20.003 1.611 -25.025 1.00 46.72 92 LEU A C 1
ATOM 737 O O . LEU A 1 92 ? 19.114 1.743 -25.868 1.00 46.72 92 LEU A O 1
ATOM 741 N N . PRO A 1 93 ? 21.172 2.279 -25.108 1.00 49.53 93 PRO A N 1
ATOM 742 C CA . PRO A 1 93 ? 21.576 2.851 -26.381 1.00 49.53 93 PRO A CA 1
ATOM 743 C C . PRO A 1 93 ? 21.556 1.709 -27.397 1.00 49.53 93 PRO A C 1
ATOM 745 O O . PRO A 1 93 ? 21.948 0.587 -27.049 1.00 49.53 93 PRO A O 1
ATOM 748 N N . ASP A 1 94 ? 21.048 1.982 -28.603 1.00 54.12 94 ASP A N 1
ATOM 749 C CA . ASP A 1 94 ? 21.121 1.055 -29.733 1.00 54.12 94 ASP A CA 1
ATOM 750 C C . ASP A 1 94 ? 22.467 0.324 -29.691 1.00 54.12 94 ASP A C 1
ATOM 752 O O . ASP A 1 94 ? 23.490 0.989 -29.462 1.00 54.12 94 ASP A O 1
ATOM 756 N N . PRO A 1 95 ? 22.514 -1.014 -29.859 1.00 55.38 95 PRO A N 1
ATOM 757 C CA . PRO A 1 95 ? 23.794 -1.665 -30.055 1.00 55.38 95 PRO A CA 1
ATOM 758 C C . PRO A 1 95 ? 24.430 -0.961 -31.249 1.00 55.38 95 PRO A C 1
ATOM 760 O O . PRO A 1 95 ? 23.930 -1.070 -32.370 1.00 55.38 95 PRO A O 1
ATOM 763 N N . ALA A 1 96 ? 25.469 -0.161 -30.977 1.00 56.44 96 ALA A N 1
ATOM 764 C CA . ALA A 1 96 ? 26.204 0.563 -31.998 1.00 56.44 96 ALA A CA 1
ATOM 765 C C . ALA A 1 96 ? 26.471 -0.427 -33.137 1.00 56.44 96 ALA A C 1
ATOM 767 O O . ALA A 1 96 ? 26.832 -1.573 -32.830 1.00 56.44 96 ALA A O 1
ATOM 768 N N . PRO A 1 97 ? 26.224 -0.045 -34.408 1.00 51.66 97 PRO A N 1
ATOM 769 C CA . PRO A 1 97 ? 26.347 -0.971 -35.524 1.00 51.66 97 PRO A CA 1
ATOM 770 C C . PRO A 1 97 ? 27.707 -1.627 -35.387 1.00 51.66 97 PRO A C 1
ATOM 772 O O . PRO A 1 97 ? 28.700 -0.909 -35.292 1.00 51.66 97 PRO A O 1
ATOM 775 N N . ALA A 1 98 ? 27.718 -2.955 -35.242 1.00 55.66 98 ALA A N 1
ATOM 776 C CA . ALA A 1 98 ? 28.922 -3.716 -34.967 1.00 55.66 98 ALA A CA 1
ATOM 777 C C . ALA A 1 98 ? 29.987 -3.262 -35.961 1.00 55.66 98 ALA A C 1
ATOM 779 O O . ALA A 1 98 ? 29.900 -3.581 -37.148 1.00 55.66 98 ALA A O 1
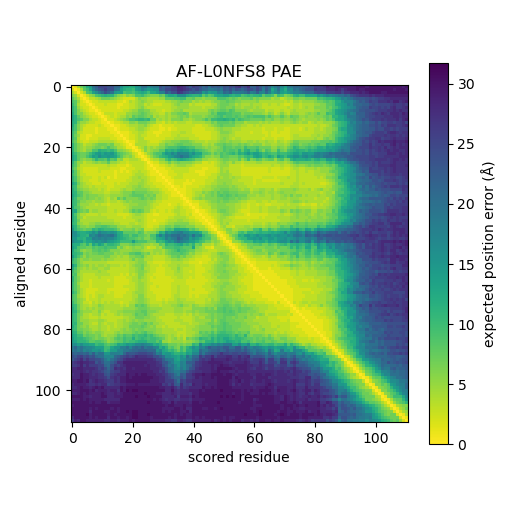ATOM 780 N N . THR A 1 99 ? 30.933 -2.443 -35.494 1.00 54.28 99 THR A N 1
ATOM 781 C CA . THR A 1 99 ? 32.065 -2.022 -36.300 1.00 54.28 9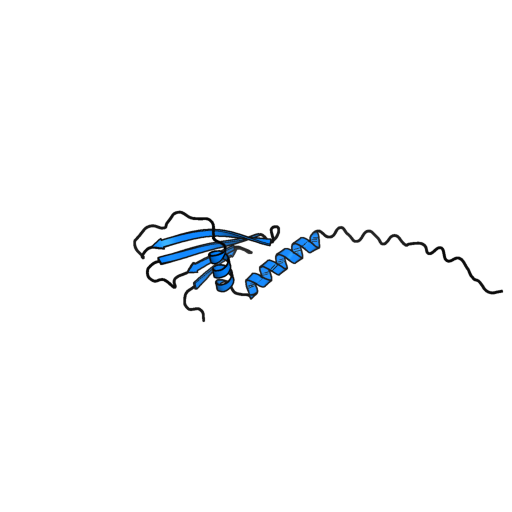9 THR A CA 1
ATOM 782 C C . THR A 1 99 ? 32.734 -3.321 -36.678 1.00 54.28 99 THR A C 1
ATOM 784 O O . THR A 1 99 ? 33.264 -4.013 -35.809 1.00 54.28 99 THR A O 1
ATOM 787 N N . ALA A 1 100 ? 32.598 -3.699 -37.948 1.00 53.69 100 ALA A N 1
ATOM 788 C CA . ALA A 1 100 ? 33.251 -4.856 -38.508 1.00 53.69 100 ALA A CA 1
ATOM 789 C C . ALA A 1 100 ? 34.738 -4.665 -38.230 1.00 53.69 100 ALA A C 1
ATOM 791 O O . ALA A 1 100 ? 35.405 -3.845 -38.863 1.00 53.69 100 ALA A O 1
ATOM 792 N N . VAL A 1 101 ? 35.233 -5.354 -37.206 1.00 54.03 101 VAL A N 1
ATOM 793 C CA . VAL A 1 101 ? 36.656 -5.433 -36.944 1.00 54.03 101 VAL A CA 1
ATOM 794 C C . VAL A 1 101 ? 37.182 -6.239 -38.117 1.00 54.03 101 VAL A C 1
ATOM 796 O O . VAL A 1 101 ? 37.014 -7.455 -38.175 1.00 54.03 101 VAL A O 1
ATOM 799 N N . ALA A 1 102 ? 37.701 -5.534 -39.118 1.00 51.03 102 ALA A N 1
ATOM 800 C CA . ALA A 1 102 ? 38.440 -6.133 -40.204 1.00 51.03 102 ALA A CA 1
ATOM 801 C C . ALA A 1 102 ? 39.608 -6.897 -39.570 1.00 51.03 102 ALA A C 1
ATOM 803 O O . ALA A 1 102 ? 40.555 -6.293 -39.071 1.00 51.03 102 ALA A O 1
ATOM 804 N N . SER A 1 103 ? 39.489 -8.224 -39.518 1.00 53.22 103 SER A N 1
ATOM 805 C CA . SER A 1 103 ? 40.571 -9.119 -39.122 1.00 53.22 103 SER A CA 1
ATOM 806 C C . SER A 1 103 ? 41.769 -8.874 -40.039 1.00 53.22 103 SER A C 1
ATOM 808 O O . SER A 1 103 ? 41.645 -9.108 -41.241 1.00 53.22 103 SER A O 1
ATOM 810 N N . PRO A 1 104 ? 42.940 -8.467 -39.522 1.00 54.78 104 PRO A N 1
ATOM 811 C CA . PRO A 1 104 ? 44.149 -8.329 -40.320 1.00 54.78 104 PRO A CA 1
ATOM 812 C C . PRO A 1 104 ? 44.939 -9.646 -40.337 1.00 54.78 104 PRO A C 1
ATOM 814 O O . PRO A 1 104 ? 46.166 -9.634 -40.296 1.00 54.78 104 PRO A O 1
ATOM 817 N N . PHE A 1 105 ? 44.262 -10.797 -40.357 1.00 52.88 105 PHE A N 1
ATOM 818 C CA . PHE A 1 105 ? 44.941 -12.060 -40.637 1.00 52.88 105 PHE A CA 1
ATOM 819 C C . PHE A 1 105 ? 44.977 -12.236 -42.146 1.00 52.88 105 PHE A C 1
ATOM 821 O O . PHE A 1 105 ? 44.081 -12.818 -42.752 1.00 52.88 105 PHE A O 1
ATOM 828 N N . GLY A 1 106 ? 46.006 -11.616 -42.722 1.00 49.78 106 GLY A N 1
ATOM 829 C CA . GLY A 1 106 ? 46.390 -11.789 -44.108 1.00 49.78 106 GLY A CA 1
ATOM 830 C C . GLY A 1 106 ? 46.675 -13.250 -44.436 1.00 49.78 106 GLY A C 1
ATOM 831 O O . GLY A 1 106 ? 47.118 -14.033 -43.594 1.00 49.78 106 GLY A O 1
ATOM 832 N N . ASP A 1 107 ? 46.380 -13.561 -45.690 1.00 55.97 107 ASP A N 1
ATOM 833 C CA . ASP A 1 107 ? 46.768 -14.735 -46.452 1.00 55.97 107 ASP A CA 1
ATOM 834 C C . ASP A 1 107 ? 48.003 -15.477 -45.921 1.00 55.97 107 ASP A C 1
ATOM 836 O O . ASP A 1 107 ? 49.142 -15.073 -46.143 1.00 55.97 107 ASP A O 1
ATOM 840 N N . PHE A 1 108 ? 47.778 -16.651 -45.332 1.00 50.84 108 PHE A N 1
ATOM 841 C CA . PHE A 1 108 ? 48.699 -17.772 -45.507 1.00 50.84 108 PHE A CA 1
ATOM 842 C C . PHE A 1 108 ? 48.121 -18.678 -46.595 1.00 50.84 10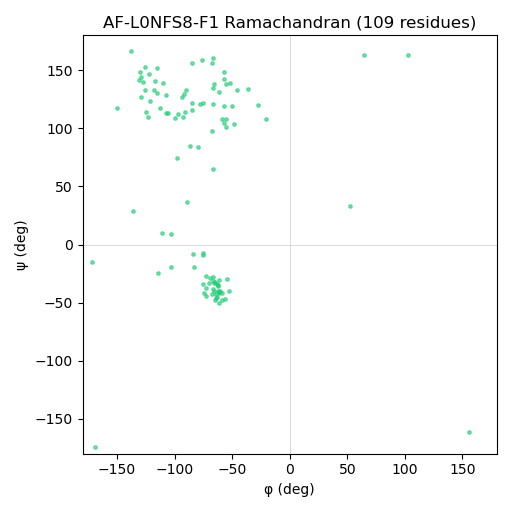8 PHE A C 1
ATOM 844 O O . PHE A 1 108 ? 47.545 -19.735 -46.334 1.00 50.84 108 PHE A O 1
ATOM 851 N N . LEU A 1 109 ? 48.239 -18.212 -47.840 1.00 57.31 109 LEU A N 1
ATOM 852 C CA . L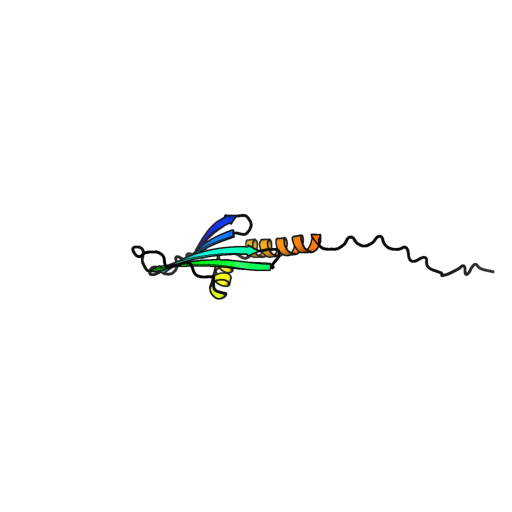EU A 1 109 ? 48.085 -19.061 -49.010 1.00 57.31 109 LEU A CA 1
ATOM 853 C C . LEU A 1 109 ? 49.343 -19.917 -49.166 1.00 57.31 109 LEU A C 1
ATOM 855 O O . LEU A 1 109 ? 50.458 -19.419 -49.291 1.00 57.31 109 LEU A O 1
ATOM 859 N N . TYR A 1 110 ? 49.099 -21.222 -49.157 1.00 49.19 110 TYR A N 1
ATOM 860 C CA . TYR A 1 110 ? 49.934 -22.294 -49.679 1.00 49.19 110 TYR A CA 1
ATOM 861 C C . TYR A 1 110 ? 50.845 -21.869 -50.845 1.00 49.19 110 TYR A C 1
ATOM 863 O O . TYR A 1 110 ? 50.342 -21.558 -51.929 1.00 49.19 110 TYR A O 1
ATOM 871 N N . ARG A 1 111 ? 52.163 -22.012 -50.670 1.00 47.75 111 ARG A N 1
ATOM 872 C CA . ARG A 1 111 ? 53.036 -22.753 -51.596 1.00 47.75 111 ARG A CA 1
ATOM 873 C C . ARG A 1 111 ? 54.424 -22.995 -51.021 1.00 47.75 111 ARG A C 1
ATOM 875 O O . ARG A 1 111 ? 54.989 -22.049 -50.440 1.00 47.75 111 ARG A O 1
#

pLDDT: mean 76.64, std 15.25, range [42.59, 93.19]

Organism: NCBI:txid1125847

Nearest PDB structures (foldseek):
  2lpu-assembly1_A  TM=5.511E-01  e=6.123E-01  Kluyveromyces marxianus
  4hfo-assembly3_C  TM=4.005E-01  e=1.498E+00  Rhodnius prolixus
  4ge1-a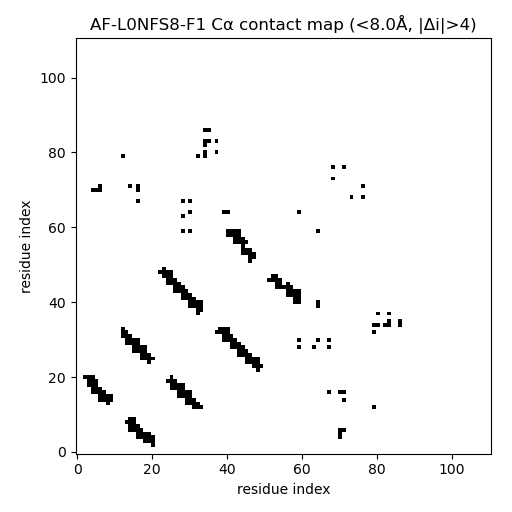ssembly1_A  TM=4.527E-01  e=3.276E+00  Rhodnius prolixus
  6dhx-assembly2_B  TM=3.746E-01  e=4.844E+00  Streptococcus intermedius B196

Sequence (111 aa):
MTTGFNVRKRGEYRWEVTDRRKKSALQVIDITYDPRKRAFSGTAKRRYTKVSPWQKEKPVTPAQIELAKRAIGPEEVARCIAASLADSRSSLPDPAPATAVASPFGDFLYR

Solvent-accessible surface area (backbone atoms only — not comparable to full-atom values): 6638 Å² total; per-residue (Å²): 131,79,89,36,62,48,72,43,79,77,52,100,49,28,38,38,32,34,41,53,70,44,85,62,39,41,34,42,37,40,41,32,55,40,46,89,76,72,40,78,46,49,39,28,34,43,21,57,44,96,82,51,70,72,47,76,75,37,76,56,48,73,72,53,51,54,51,44,49,65,63,71,28,70,69,61,54,48,49,50,54,51,52,27,52,52,60,55,60,73,64,56,72,73,81,68,76,77,74,76,74,77,74,85,76,70,85,85,73,89,127

Radius of gyration: 25.28 Å; Cα contacts (8 Å, |Δi|>4): 152; chains: 1; bounding box: 71×37×68 Å

Foldseek 3Di:
DPPFWDWDDPDPFWIWIWGRVDQQKIKIWIWGQDLQVRDIWGWMWMDGHPPGDIDDIDIQDPVNVVVVDVRVDDVSVVVSPVSSVVVVVVPDDPPDPPPPPPPPPDDPDDD